Protein AF-A0A967ENM0-F1 (afdb_monomer_lite)

pLDDT: mean 85.97, std 15.35, range [41.5, 97.94]

Secondary structure (DSSP, 8-state):
---GGGGHHHHHHHHHHTT-S-TTS---PPP----STT----S-----S-----B---HHHHHHHHHS-TTTTT--EE-TTSEEESSTT-TT---EETTTS-HHHHHHHHHHHTTT--GGGSTTGGG-TTTTTB---HHHHHHTTS-TTSPPTT----TT-

Radius of gyration: 19.24 Å; chains: 1; bounding box: 45×42×54 Å

Foldseek 3Di:
DPPCPVCLVVVVVVCVVVVVDDPPDDDDDDPPQQDDPPRPRPDDPPDPPDPDFQFAPDPVLLVQLVQWQSPQVPDWDADPQQFIDSDPLQPVDGQDGVVPDPPVVSVVSCVVPPRRLHLCQAPQSVLDPRRSRGHDDQSVCCVVPLHNRGDGPSDPDGNVD

Structure (mmCIF, N/CA/C/O backbone):
data_AF-A0A967ENM0-F1
#
_entry.id   AF-A0A967ENM0-F1
#
loop_
_atom_site.group_PDB
_atom_site.id
_atom_site.type_symbol
_atom_site.label_atom_id
_atom_site.label_alt_id
_atom_site.label_comp_id
_atom_site.label_asym_id
_atom_site.label_entity_id
_atom_site.label_seq_id
_atom_site.pdbx_PDB_ins_code
_atom_site.Cartn_x
_atom_site.Cartn_y
_atom_site.Cartn_z
_atom_site.occupancy
_atom_site.B_iso_or_equiv
_atom_site.auth_seq_id
_atom_site.auth_comp_id
_atom_site.auth_asym_id
_atom_site.auth_atom_id
_atom_site.pdbx_PDB_model_num
ATOM 1 N N . MET A 1 1 ? 9.856 24.725 20.614 1.00 41.50 1 MET A N 1
ATOM 2 C CA . MET A 1 1 ? 9.267 23.826 21.631 1.00 41.50 1 MET A CA 1
ATOM 3 C C . MET A 1 1 ? 10.313 22.758 21.905 1.00 41.50 1 MET A C 1
ATOM 5 O O . MET A 1 1 ? 10.665 22.068 20.958 1.00 41.50 1 MET A O 1
ATOM 9 N N . LYS A 1 2 ? 10.916 22.706 23.104 1.00 45.69 2 LYS A N 1
ATOM 10 C CA . LYS A 1 2 ? 11.899 21.653 23.422 1.00 45.69 2 LYS A CA 1
ATOM 11 C C . LYS A 1 2 ? 11.153 20.326 23.313 1.00 45.69 2 LYS A C 1
ATOM 13 O O . LYS A 1 2 ? 10.199 20.120 24.059 1.00 45.69 2 LYS A O 1
ATOM 18 N N . GLN A 1 3 ? 11.479 19.521 22.310 1.00 56.81 3 GLN A N 1
ATOM 19 C CA . GLN A 1 3 ? 10.790 18.254 22.112 1.00 56.81 3 GLN A CA 1
ATOM 20 C C . GLN A 1 3 ? 11.328 17.256 23.155 1.00 56.81 3 GLN A C 1
ATOM 22 O O . GLN A 1 3 ? 12.267 17.548 23.897 1.00 56.81 3 GLN A O 1
ATOM 27 N N . ASN A 1 4 ? 10.688 16.100 23.268 1.00 59.03 4 ASN A N 1
ATOM 28 C CA . ASN A 1 4 ? 10.876 15.057 24.289 1.00 59.03 4 ASN A CA 1
ATOM 29 C C . ASN A 1 4 ? 12.287 14.425 24.383 1.00 59.03 4 ASN A C 1
ATOM 31 O O . ASN A 1 4 ? 12.448 13.396 25.032 1.00 59.03 4 ASN A O 1
ATOM 35 N N . GLN A 1 5 ? 13.313 15.030 23.785 1.00 63.62 5 GLN A N 1
ATOM 36 C CA . GLN A 1 5 ? 14.712 14.598 23.806 1.00 63.62 5 GLN A CA 1
ATOM 37 C C . GLN A 1 5 ? 15.255 14.322 25.223 1.00 63.62 5 GLN A C 1
ATOM 39 O O . GLN A 1 5 ? 15.995 13.367 25.422 1.00 63.62 5 GLN A O 1
ATOM 44 N N . ASN A 1 6 ? 14.822 15.093 26.228 1.00 72.56 6 ASN A N 1
ATOM 45 C CA . ASN A 1 6 ? 15.217 14.909 27.634 1.00 72.56 6 ASN A CA 1
ATOM 46 C C . ASN A 1 6 ? 14.240 14.018 28.421 1.00 72.56 6 ASN A C 1
ATOM 48 O O . ASN A 1 6 ? 14.376 13.859 29.629 1.00 72.56 6 ASN A O 1
ATOM 52 N N . SER A 1 7 ? 13.209 13.488 27.764 1.00 78.06 7 SER A N 1
ATOM 53 C CA . SER A 1 7 ? 12.156 12.687 28.387 1.00 78.06 7 SER A CA 1
ATOM 54 C C . SER A 1 7 ? 12.339 11.190 28.153 1.00 78.06 7 SER A C 1
ATOM 56 O O . SER A 1 7 ? 11.490 10.432 28.600 1.00 78.06 7 SER A O 1
ATOM 58 N N . MET A 1 8 ? 13.411 10.750 27.479 1.00 82.94 8 MET A N 1
ATOM 59 C CA . MET A 1 8 ? 13.595 9.340 27.105 1.00 82.94 8 MET A CA 1
ATOM 60 C C . MET A 1 8 ? 13.590 8.398 28.310 1.00 82.94 8 MET A C 1
ATOM 62 O O . MET A 1 8 ? 12.883 7.401 28.259 1.00 82.94 8 MET A O 1
ATOM 66 N N . GLN A 1 9 ? 14.273 8.752 29.408 1.00 84.50 9 GLN A N 1
ATOM 67 C CA . GLN A 1 9 ? 14.244 7.943 30.633 1.00 84.50 9 GLN A CA 1
ATOM 68 C C . GLN A 1 9 ? 12.823 7.830 31.191 1.00 84.50 9 GLN A C 1
ATOM 70 O O . GLN A 1 9 ? 12.330 6.741 31.432 1.00 84.50 9 GLN A O 1
ATOM 75 N N . ARG A 1 10 ? 12.112 8.957 31.289 1.00 85.94 10 ARG A N 1
ATOM 76 C CA . ARG A 1 10 ? 10.729 8.979 31.777 1.00 85.94 10 ARG A CA 1
ATOM 77 C C . ARG A 1 10 ? 9.774 8.193 30.870 1.00 85.94 10 ARG A C 1
ATOM 79 O O . ARG A 1 10 ? 8.804 7.622 31.354 1.00 85.94 10 ARG A O 1
ATOM 86 N N . VAL A 1 11 ? 10.015 8.203 29.558 1.00 84.50 11 VAL A N 1
ATOM 87 C CA . VAL A 1 11 ? 9.258 7.397 28.593 1.00 84.50 11 VAL A CA 1
ATOM 88 C C . VAL A 1 11 ? 9.568 5.918 28.800 1.00 84.50 11 VAL A C 1
ATOM 90 O O . VAL A 1 11 ? 8.637 5.124 28.818 1.00 84.50 11 VAL A O 1
ATOM 93 N N . GLU A 1 12 ? 10.834 5.544 28.984 1.00 89.25 12 GLU A N 1
ATOM 94 C CA . GLU A 1 12 ? 11.214 4.169 29.309 1.00 89.25 12 GLU A CA 1
ATOM 95 C C . GLU A 1 12 ? 10.527 3.687 30.588 1.00 89.25 12 GLU A C 1
ATOM 97 O O . GLU A 1 12 ? 9.880 2.642 30.558 1.00 89.25 12 GLU A O 1
ATOM 102 N N . ASP A 1 13 ? 10.622 4.462 31.670 1.00 90.88 13 ASP A N 1
ATOM 103 C CA . ASP A 1 13 ? 10.040 4.131 32.972 1.00 90.88 13 ASP A CA 1
ATOM 104 C C . ASP A 1 13 ? 8.531 3.884 32.835 1.00 90.88 13 ASP A C 1
ATOM 106 O O . ASP A 1 13 ? 8.043 2.814 33.194 1.00 90.88 13 ASP A O 1
ATOM 110 N N . PHE A 1 14 ? 7.814 4.806 32.182 1.00 89.94 14 PHE A N 1
ATOM 111 C CA . PHE A 1 14 ? 6.385 4.663 31.896 1.00 89.94 14 PHE A CA 1
ATOM 112 C C . PHE A 1 14 ? 6.070 3.405 31.070 1.00 89.94 14 PHE A C 1
ATOM 114 O O . PHE A 1 14 ? 5.154 2.655 31.391 1.00 89.94 14 PHE A O 1
ATOM 121 N N . LEU A 1 15 ? 6.832 3.131 30.005 1.00 89.56 15 LEU A N 1
ATOM 122 C CA . LEU A 1 15 ? 6.607 1.943 29.175 1.00 89.56 15 LEU A CA 1
ATOM 123 C C . LEU A 1 15 ? 6.853 0.639 29.950 1.00 89.56 15 LEU A C 1
ATOM 125 O O . LEU A 1 15 ? 6.221 -0.373 29.640 1.00 89.56 15 LEU A O 1
ATOM 129 N N . ARG A 1 16 ? 7.770 0.641 30.926 1.00 91.31 16 ARG A N 1
ATOM 130 C CA . ARG A 1 16 ? 8.029 -0.506 31.810 1.00 91.31 16 ARG A CA 1
ATOM 131 C C . ARG A 1 16 ? 6.919 -0.676 32.841 1.00 91.31 16 ARG A C 1
ATOM 133 O O . ARG A 1 16 ? 6.447 -1.797 33.004 1.00 91.31 16 ARG A O 1
ATOM 140 N N . GLU A 1 17 ? 6.481 0.409 33.477 1.00 93.38 17 GLU A N 1
ATOM 141 C CA . GLU A 1 17 ? 5.350 0.419 34.417 1.00 93.38 17 GLU A CA 1
ATOM 142 C C . GLU A 1 17 ? 4.074 -0.132 33.763 1.00 93.38 17 GLU A C 1
ATOM 144 O O . GLU A 1 17 ? 3.394 -0.987 34.330 1.00 93.38 17 GLU A O 1
ATOM 149 N N . GLU A 1 18 ? 3.813 0.265 32.518 1.00 94.19 18 GLU A N 1
ATOM 150 C CA . GLU A 1 18 ? 2.649 -0.172 31.741 1.00 94.19 18 GLU A CA 1
ATOM 151 C C . GLU A 1 18 ? 2.840 -1.535 31.043 1.00 94.19 18 GLU A C 1
ATOM 153 O O . GLU A 1 18 ? 1.972 -1.978 30.290 1.00 94.19 18 GLU A O 1
ATOM 158 N N . ASN A 1 19 ? 3.967 -2.226 31.262 1.00 89.62 19 ASN A N 1
ATOM 159 C CA . ASN A 1 19 ? 4.307 -3.508 30.624 1.00 89.62 19 ASN A CA 1
ATOM 160 C C . ASN A 1 19 ? 4.247 -3.489 29.079 1.00 89.62 19 ASN A C 1
ATOM 162 O O . ASN A 1 19 ? 3.953 -4.499 28.435 1.00 89.62 19 ASN A O 1
ATOM 166 N N . LEU A 1 20 ? 4.548 -2.345 28.460 1.00 85.19 20 LEU A N 1
ATOM 167 C CA . LEU A 1 20 ? 4.541 -2.157 27.003 1.00 85.19 20 LEU A CA 1
ATOM 168 C C . LEU A 1 20 ? 5.862 -2.573 26.337 1.00 85.19 20 LEU A C 1
ATOM 170 O O . LE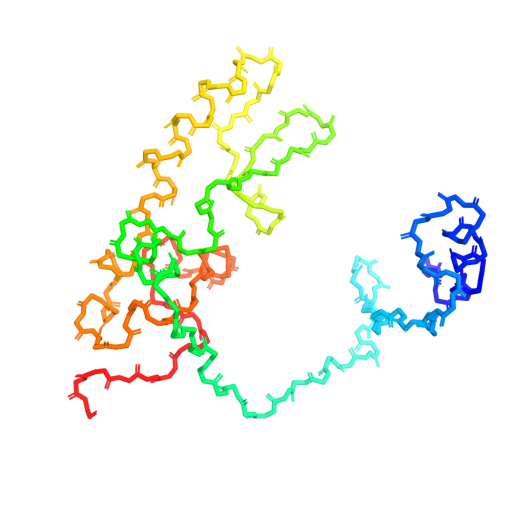U A 1 20 ? 5.917 -2.741 25.117 1.00 85.19 20 LEU A O 1
ATOM 174 N N . ILE A 1 21 ? 6.928 -2.755 27.124 1.00 84.88 21 ILE A N 1
ATOM 175 C CA . ILE A 1 21 ? 8.233 -3.254 26.674 1.00 84.88 21 ILE A CA 1
ATOM 176 C C . ILE A 1 21 ? 8.755 -4.355 27.604 1.00 84.88 21 ILE A C 1
ATOM 178 O O . ILE A 1 21 ? 8.447 -4.395 28.791 1.00 84.88 21 ILE A O 1
ATOM 182 N N . VAL A 1 22 ? 9.572 -5.263 27.062 1.00 87.12 22 VAL A N 1
ATOM 183 C CA . VAL A 1 22 ? 10.129 -6.398 27.817 1.00 87.12 22 VAL A CA 1
ATOM 184 C C . VAL A 1 22 ? 11.112 -5.893 28.880 1.00 87.12 22 VAL A C 1
ATOM 186 O O . VAL A 1 22 ? 12.097 -5.228 28.549 1.00 87.12 22 VAL A O 1
ATOM 189 N N . SER A 1 23 ? 10.885 -6.258 30.147 1.00 79.00 23 SER A N 1
ATOM 190 C CA . SER A 1 23 ? 11.687 -5.818 31.304 1.00 79.00 23 SER A CA 1
ATOM 191 C C . SER A 1 23 ? 13.188 -6.072 31.130 1.00 79.00 23 SER A C 1
ATOM 193 O O . SER A 1 23 ? 14.006 -5.232 31.483 1.00 79.00 23 SER A O 1
ATOM 195 N N . ASN A 1 24 ? 13.549 -7.190 30.498 1.00 82.69 24 ASN A N 1
ATOM 196 C CA . ASN A 1 24 ? 14.934 -7.656 30.394 1.00 82.69 24 ASN A CA 1
ATOM 197 C C . ASN A 1 24 ? 15.606 -7.279 29.062 1.00 82.69 24 ASN A C 1
ATOM 199 O O . ASN A 1 24 ? 16.650 -7.832 28.718 1.00 82.69 24 ASN A O 1
ATOM 203 N N . LYS A 1 25 ? 15.004 -6.378 28.277 1.00 84.31 25 LYS A N 1
ATOM 204 C CA . LYS A 1 25 ? 15.580 -5.884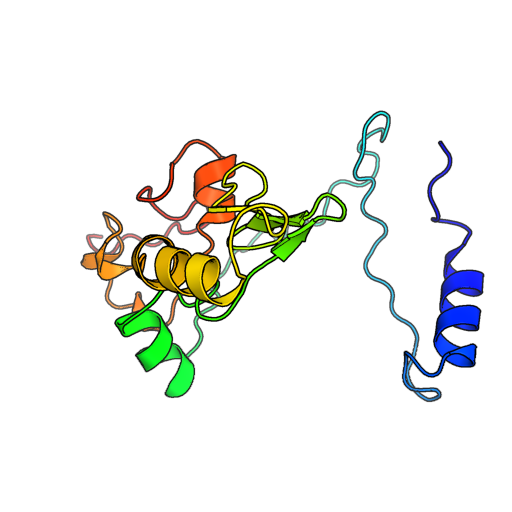 27.024 1.00 84.31 25 LYS A CA 1
ATOM 205 C C . LYS A 1 25 ? 16.044 -4.438 27.197 1.00 84.31 25 LYS A C 1
ATOM 207 O O . LYS A 1 25 ? 15.343 -3.621 27.799 1.00 84.31 25 LYS A O 1
ATOM 212 N N . LEU A 1 26 ? 17.214 -4.130 26.636 1.00 84.69 26 LEU A N 1
ATOM 213 C CA . LEU A 1 26 ? 17.733 -2.766 26.571 1.00 84.69 26 LEU A CA 1
ATOM 214 C C . LEU A 1 26 ? 16.751 -1.878 25.793 1.00 84.69 26 LEU A C 1
ATOM 216 O O . LEU A 1 26 ? 16.388 -2.196 24.654 1.00 84.69 26 LEU A O 1
ATOM 220 N N . PHE A 1 27 ? 16.326 -0.774 26.407 1.00 82.19 27 PHE A N 1
ATOM 221 C CA . PHE A 1 27 ? 15.51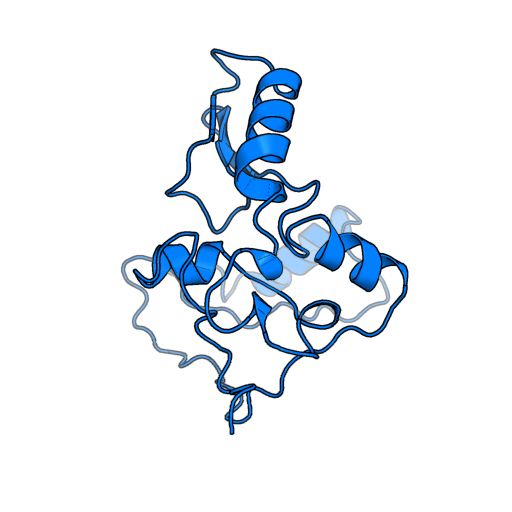8 0.233 25.734 1.00 82.19 27 PHE A CA 1
ATOM 222 C C . PHE A 1 27 ? 16.393 0.965 24.718 1.00 82.19 27 PHE A C 1
ATOM 224 O O . PHE A 1 27 ? 17.362 1.637 25.057 1.00 82.19 27 PHE A O 1
ATOM 231 N N . THR A 1 28 ? 16.073 0.768 23.446 1.00 80.81 28 THR A N 1
ATOM 232 C CA . THR A 1 28 ? 16.782 1.353 22.306 1.00 80.81 28 THR A CA 1
ATOM 233 C C . THR A 1 28 ? 15.768 2.175 21.518 1.00 80.81 28 THR A C 1
ATOM 235 O O . THR A 1 28 ? 15.193 1.673 20.550 1.00 80.81 28 THR A O 1
ATOM 238 N N . PRO A 1 29 ? 15.438 3.396 21.983 1.00 70.62 29 PRO A N 1
ATOM 239 C CA . PRO A 1 29 ? 14.529 4.260 21.250 1.00 70.62 29 PRO A CA 1
ATOM 240 C C . PRO A 1 29 ? 15.142 4.596 19.887 1.00 70.62 29 PRO A C 1
ATOM 242 O O . PRO A 1 29 ? 16.362 4.690 19.750 1.00 70.62 29 PRO A O 1
ATOM 245 N N . ASP A 1 30 ? 14.283 4.767 18.881 1.00 64.00 30 ASP A N 1
ATOM 246 C CA . ASP A 1 30 ? 14.693 5.324 17.588 1.00 64.00 30 ASP A CA 1
ATOM 247 C C . ASP A 1 30 ? 15.390 6.674 17.822 1.00 64.00 30 ASP A C 1
ATOM 249 O O . ASP A 1 30 ? 15.066 7.387 18.781 1.00 64.00 30 ASP A O 1
ATOM 253 N N . GLU A 1 31 ? 16.349 7.025 16.962 1.00 62.56 31 GLU A N 1
ATOM 254 C CA . GLU A 1 31 ? 17.019 8.319 17.063 1.00 62.56 31 GLU A CA 1
ATOM 255 C C . GLU A 1 31 ? 15.942 9.413 17.037 1.00 62.56 31 GLU A C 1
ATOM 257 O O . GLU A 1 31 ? 15.000 9.368 16.238 1.00 62.56 31 GLU A O 1
ATOM 262 N N . TYR A 1 32 ? 16.046 10.389 17.941 1.00 61.75 32 TYR A N 1
ATOM 263 C CA . TYR A 1 32 ? 15.131 11.520 17.944 1.00 61.75 32 TYR A CA 1
ATOM 264 C C . TYR A 1 32 ? 15.254 12.234 16.592 1.00 61.75 32 TYR A C 1
ATOM 266 O O . TYR A 1 32 ? 16.270 12.860 16.291 1.00 61.75 32 TYR A O 1
ATOM 274 N N . ARG A 1 33 ? 14.214 12.106 15.761 1.00 59.81 33 ARG A N 1
ATOM 275 C CA . ARG A 1 33 ? 14.119 12.789 14.472 1.00 59.81 33 ARG A CA 1
ATOM 276 C C . ARG A 1 33 ? 13.399 14.104 14.718 1.00 59.81 33 ARG A C 1
ATOM 278 O O . ARG A 1 33 ? 12.191 14.062 14.964 1.00 59.81 33 ARG A O 1
ATOM 285 N N . PRO A 1 34 ? 14.094 15.251 14.669 1.00 56.22 34 PRO A N 1
ATOM 286 C CA . PRO A 1 34 ? 13.456 16.552 14.780 1.00 56.22 34 PRO A CA 1
ATOM 287 C C . PRO A 1 34 ? 12.480 16.733 13.606 1.00 56.22 34 PRO A C 1
ATOM 289 O O . PRO A 1 34 ? 12.865 17.158 12.525 1.00 56.22 34 PRO A O 1
ATOM 292 N N . MET A 1 35 ? 11.219 16.350 13.801 1.00 50.81 35 MET A N 1
ATOM 293 C CA . MET A 1 35 ? 10.153 16.454 12.807 1.00 50.81 35 MET A CA 1
ATOM 294 C C . MET A 1 35 ? 9.105 17.430 13.345 1.00 50.81 35 MET A C 1
ATOM 296 O O . MET A 1 35 ? 8.465 17.160 14.360 1.00 50.81 35 MET A O 1
ATOM 300 N N . GLY A 1 36 ? 8.916 18.575 12.685 1.00 53.25 36 GLY A N 1
ATOM 301 C CA . GLY A 1 36 ? 7.865 19.540 13.026 1.00 53.25 36 GLY A CA 1
ATOM 302 C C . GLY A 1 36 ? 8.179 20.970 12.584 1.00 53.25 36 GLY A C 1
ATOM 303 O O . GLY A 1 36 ? 9.288 21.279 12.165 1.00 53.25 36 GLY A O 1
ATOM 304 N N . HIS A 1 37 ? 7.200 21.872 12.691 1.00 45.50 37 HIS A N 1
ATOM 305 C CA . HIS A 1 37 ? 7.465 23.304 12.528 1.00 45.50 37 HIS A CA 1
ATOM 306 C C . HIS A 1 37 ? 8.418 23.782 13.645 1.00 45.50 37 HIS A C 1
ATOM 308 O O . HIS A 1 37 ? 8.195 23.470 14.816 1.00 45.50 37 HIS A O 1
ATOM 314 N N . ASN A 1 38 ? 9.466 24.532 13.282 1.00 45.56 38 ASN A N 1
ATOM 315 C CA . ASN A 1 38 ? 10.570 24.997 14.148 1.00 45.56 38 ASN A CA 1
ATOM 316 C C . ASN A 1 38 ? 11.547 23.920 14.639 1.00 45.56 38 ASN A C 1
ATOM 318 O O . ASN A 1 38 ? 12.125 24.051 15.720 1.00 45.56 38 ASN A O 1
ATOM 322 N N . SER A 1 39 ? 11.739 22.849 13.876 1.00 55.62 39 SER A N 1
ATOM 323 C CA . SER A 1 39 ? 12.882 21.974 14.079 1.00 55.62 39 SER A CA 1
ATOM 324 C C . SER A 1 39 ? 14.018 22.398 13.149 1.00 55.62 39 SER A C 1
ATOM 326 O O . SER A 1 39 ? 13.882 22.266 11.937 1.00 55.62 39 SER A O 1
ATOM 328 N N . ASP A 1 40 ? 15.126 22.897 13.699 1.00 56.81 40 ASP A N 1
ATOM 329 C CA . ASP A 1 40 ? 16.269 23.459 12.953 1.00 56.81 40 ASP A CA 1
ATOM 330 C C . ASP A 1 40 ? 17.051 22.435 12.088 1.00 56.81 40 ASP A C 1
ATOM 332 O O . ASP A 1 40 ? 18.205 22.666 11.750 1.00 56.81 40 ASP A O 1
ATOM 336 N N . ASN A 1 41 ? 16.460 21.287 11.720 1.00 54.28 41 ASN A N 1
ATOM 337 C CA . ASN A 1 41 ? 17.086 20.217 10.923 1.00 54.28 41 ASN A CA 1
ATOM 338 C C . ASN A 1 41 ? 18.503 19.833 11.407 1.00 54.28 41 ASN A C 1
ATOM 340 O O . ASN A 1 41 ? 19.336 19.397 10.619 1.00 54.28 41 ASN A O 1
ATOM 344 N N . LEU A 1 42 ? 18.779 19.987 12.710 1.00 55.09 42 LEU A N 1
ATOM 345 C CA . LEU A 1 42 ? 20.128 19.877 13.294 1.00 55.09 42 LEU A CA 1
ATOM 346 C C . LEU A 1 42 ? 20.720 18.468 13.225 1.00 55.09 42 LEU A C 1
ATOM 348 O O . LEU A 1 42 ? 21.912 18.285 13.452 1.00 55.09 42 LEU A O 1
ATOM 352 N N . VAL A 1 43 ? 19.888 17.473 12.931 1.00 55.72 43 VAL A N 1
ATOM 353 C CA . VAL A 1 43 ? 20.312 16.095 12.720 1.00 55.72 43 VAL A CA 1
ATOM 354 C C . VAL A 1 43 ? 19.956 15.752 11.286 1.00 55.72 43 VAL A C 1
ATOM 356 O O . VAL A 1 43 ? 18.791 15.496 10.972 1.00 55.72 43 VAL A O 1
ATOM 359 N N . ALA A 1 44 ? 20.959 15.775 10.406 1.00 55.53 44 ALA A N 1
ATOM 360 C CA . ALA A 1 44 ? 20.817 15.139 9.109 1.00 55.53 44 ALA A CA 1
ATOM 361 C C . ALA A 1 44 ? 20.521 13.655 9.378 1.00 55.53 44 ALA A C 1
ATOM 363 O O . ALA A 1 44 ? 21.272 13.027 10.132 1.00 55.53 44 ALA A O 1
ATOM 364 N N . PRO A 1 45 ? 19.428 13.087 8.837 1.00 56.25 45 PRO A N 1
ATOM 365 C CA . PRO A 1 45 ? 19.224 11.653 8.945 1.00 56.25 45 PRO A CA 1
ATOM 366 C C . PRO A 1 45 ? 20.470 10.970 8.382 1.00 56.25 45 PRO A C 1
ATOM 368 O O . PRO A 1 45 ? 20.968 11.393 7.338 1.00 56.25 45 PRO A O 1
ATOM 371 N N . LYS A 1 46 ? 20.975 9.931 9.054 1.00 54.56 46 LYS A N 1
ATOM 372 C CA . LYS A 1 46 ? 21.938 9.028 8.422 1.00 54.56 46 LYS A CA 1
ATOM 373 C C . LYS A 1 46 ? 21.244 8.445 7.196 1.00 54.56 46 LYS A C 1
ATOM 375 O O . LYS A 1 46 ? 20.330 7.630 7.311 1.00 54.56 46 LYS A O 1
ATOM 380 N N . ILE A 1 47 ? 21.592 8.972 6.032 1.00 54.66 47 ILE A N 1
ATOM 381 C CA . ILE A 1 47 ? 21.226 8.381 4.759 1.00 54.66 47 ILE A CA 1
ATOM 382 C C . ILE A 1 47 ? 22.276 7.296 4.579 1.00 54.66 47 ILE A C 1
ATOM 384 O O . ILE A 1 47 ? 23.440 7.618 4.384 1.00 54.66 47 ILE A O 1
ATOM 388 N N . ASP A 1 48 ? 21.896 6.027 4.732 1.00 53.12 48 ASP A N 1
ATOM 389 C CA . ASP A 1 48 ? 22.754 4.961 4.221 1.00 53.12 48 ASP A CA 1
ATOM 390 C C . ASP A 1 48 ? 22.922 5.216 2.720 1.00 53.12 48 ASP A C 1
ATOM 392 O O . ASP A 1 48 ? 21.936 5.234 1.973 1.00 53.12 48 ASP A O 1
ATOM 396 N N . ASP A 1 49 ? 24.165 5.461 2.302 1.00 52.22 49 ASP A N 1
ATOM 397 C CA . ASP A 1 49 ? 24.537 5.815 0.926 1.00 52.22 49 ASP A CA 1
ATOM 398 C C . ASP A 1 49 ? 24.242 4.684 -0.078 1.00 52.22 49 ASP A C 1
ATOM 400 O O . ASP A 1 49 ? 24.253 4.893 -1.291 1.00 52.22 49 ASP A O 1
ATOM 404 N N . GLU A 1 50 ? 23.893 3.493 0.411 1.00 54.59 50 GLU A N 1
ATOM 405 C CA . GLU A 1 50 ? 23.592 2.321 -0.398 1.00 54.59 50 GLU A CA 1
ATOM 406 C C . GLU A 1 50 ? 22.151 1.846 -0.166 1.00 54.59 50 GLU A C 1
ATOM 408 O O . GLU A 1 50 ? 21.860 0.968 0.648 1.00 54.59 50 GLU A O 1
ATOM 413 N N . TYR A 1 51 ? 21.204 2.424 -0.911 1.00 57.69 51 TYR A N 1
ATOM 414 C CA . TYR A 1 51 ? 19.831 1.913 -0.960 1.00 57.69 51 TYR A CA 1
ATOM 415 C C . TYR A 1 51 ? 19.790 0.616 -1.782 1.00 57.69 51 TYR A C 1
ATOM 417 O O . TYR A 1 51 ? 19.332 0.581 -2.924 1.00 57.69 51 TYR A O 1
ATOM 425 N N . GLN A 1 52 ? 20.303 -0.466 -1.202 1.00 57.25 52 GLN A N 1
ATOM 426 C CA . GLN A 1 52 ? 20.159 -1.807 -1.752 1.00 57.25 52 GLN A CA 1
ATOM 427 C C . GLN A 1 52 ? 18.659 -2.161 -1.801 1.00 57.25 52 GLN A C 1
ATOM 429 O O . GLN A 1 52 ? 17.905 -1.832 -0.872 1.00 57.25 52 GLN A O 1
ATOM 434 N N . PRO A 1 53 ? 18.169 -2.798 -2.880 1.00 64.00 53 PRO A N 1
ATOM 435 C CA . PRO A 1 53 ? 16.774 -3.195 -2.956 1.00 64.00 53 PRO A CA 1
ATOM 436 C C . PRO A 1 53 ? 16.481 -4.211 -1.848 1.00 64.00 53 PRO A C 1
ATOM 438 O O . PRO A 1 53 ? 16.976 -5.335 -1.864 1.00 64.00 53 PRO A O 1
ATOM 441 N N . TYR A 1 54 ? 15.642 -3.823 -0.885 1.00 74.25 54 TYR A N 1
ATOM 442 C CA . TYR A 1 54 ? 15.108 -4.733 0.127 1.00 74.25 54 TYR A CA 1
ATOM 443 C C . TYR A 1 54 ? 14.125 -5.704 -0.542 1.00 74.25 54 TYR A C 1
ATOM 445 O O . TYR A 1 54 ? 12.916 -5.459 -0.602 1.00 74.25 54 TYR A O 1
ATOM 453 N N . LEU A 1 55 ? 14.668 -6.784 -1.104 1.00 89.44 55 LEU A N 1
ATOM 454 C CA . LEU A 1 55 ? 13.909 -7.861 -1.727 1.00 89.44 55 LEU A CA 1
ATOM 455 C C . LEU A 1 55 ? 13.465 -8.860 -0.659 1.00 89.44 55 LEU A C 1
ATOM 457 O O . LEU A 1 55 ? 14.265 -9.363 0.124 1.00 89.44 55 LEU A O 1
ATOM 461 N N . THR A 1 56 ? 12.171 -9.163 -0.642 1.00 92.69 56 THR A N 1
ATOM 462 C CA . THR A 1 56 ? 11.582 -10.164 0.248 1.00 92.69 56 THR A CA 1
ATOM 463 C C . THR A 1 56 ? 11.230 -11.404 -0.564 1.00 92.69 56 THR A C 1
ATOM 465 O O . THR A 1 56 ? 10.340 -11.368 -1.414 1.00 92.69 56 THR A O 1
ATOM 468 N N . VAL A 1 57 ? 11.929 -12.511 -0.309 1.00 91.38 57 VAL A N 1
ATOM 469 C CA . VAL A 1 57 ? 11.733 -13.783 -1.024 1.00 91.38 57 VAL A CA 1
ATOM 470 C C . VAL A 1 57 ? 11.027 -14.776 -0.106 1.00 91.38 57 VAL A C 1
ATOM 472 O O . VAL A 1 57 ? 11.621 -15.708 0.427 1.00 91.38 57 VAL A O 1
ATOM 475 N N . ASP A 1 58 ? 9.729 -14.560 0.099 1.00 95.19 58 ASP A N 1
ATOM 476 C CA . ASP A 1 58 ? 8.876 -15.497 0.824 1.00 95.19 58 ASP A CA 1
ATOM 477 C C . ASP A 1 58 ? 7.545 -15.730 0.099 1.00 95.19 58 ASP A C 1
ATOM 479 O O . ASP A 1 58 ? 7.025 -14.868 -0.614 1.00 95.19 58 ASP A O 1
ATOM 483 N N . ARG A 1 59 ? 6.966 -16.921 0.291 1.00 96.94 59 ARG A N 1
ATOM 484 C CA . ARG A 1 59 ? 5.736 -17.335 -0.400 1.00 96.94 59 ARG A CA 1
ATOM 485 C C . ARG A 1 59 ? 4.553 -16.406 -0.108 1.00 96.94 59 ARG A C 1
ATOM 487 O O . ARG A 1 59 ? 3.751 -16.141 -1.002 1.00 96.94 59 ARG A O 1
ATOM 494 N N . LYS A 1 60 ? 4.394 -15.949 1.138 1.00 96.12 60 LYS A N 1
ATOM 495 C CA . LYS A 1 60 ? 3.261 -15.100 1.538 1.00 96.12 60 LYS A CA 1
ATOM 496 C C . LYS A 1 60 ? 3.394 -13.715 0.909 1.00 96.12 60 LYS A C 1
ATOM 498 O O . LYS A 1 60 ? 2.398 -13.199 0.400 1.00 96.12 60 LYS A O 1
ATOM 503 N N . HIS A 1 61 ? 4.596 -13.144 0.917 1.00 95.94 61 HIS A N 1
ATOM 504 C CA . HIS A 1 61 ? 4.898 -11.881 0.254 1.00 95.94 61 HIS A CA 1
ATOM 505 C C . HIS A 1 61 ? 4.691 -11.977 -1.249 1.00 95.94 61 HIS A C 1
ATOM 507 O O . HIS A 1 61 ? 3.948 -11.164 -1.785 1.00 95.94 61 HIS A O 1
ATOM 513 N N . PHE A 1 62 ? 5.216 -13.016 -1.905 1.00 97.31 62 PHE A N 1
ATOM 514 C CA . PHE A 1 62 ? 5.045 -13.217 -3.344 1.00 97.31 62 PHE A CA 1
ATOM 515 C C . PHE A 1 62 ? 3.569 -13.166 -3.759 1.00 97.31 62 PHE A C 1
ATOM 517 O O . PHE A 1 62 ? 3.181 -12.376 -4.619 1.00 97.31 62 PHE A O 1
ATOM 524 N N . PHE A 1 63 ? 2.706 -13.962 -3.114 1.00 97.12 63 PHE A N 1
ATOM 525 C CA . PHE A 1 63 ? 1.276 -13.954 -3.439 1.00 97.12 63 PHE A CA 1
ATOM 526 C C . PHE A 1 63 ? 0.599 -12.631 -3.077 1.00 97.12 63 PHE A C 1
ATOM 528 O O . PHE A 1 63 ? -0.302 -12.188 -3.791 1.00 97.12 63 PHE A O 1
ATOM 535 N N . ARG A 1 64 ? 1.026 -11.975 -1.992 1.00 96.88 64 ARG A N 1
ATOM 536 C CA . ARG A 1 64 ? 0.512 -10.654 -1.628 1.00 96.88 64 ARG A CA 1
ATOM 537 C C . ARG A 1 64 ? 0.861 -9.621 -2.695 1.00 96.88 64 ARG A C 1
ATOM 539 O O . ARG A 1 64 ? -0.056 -8.960 -3.162 1.00 96.88 64 ARG A O 1
ATOM 546 N N . ALA A 1 65 ? 2.129 -9.516 -3.084 1.00 97.06 65 ALA A N 1
ATOM 547 C CA . ALA A 1 65 ? 2.627 -8.584 -4.092 1.00 97.06 65 ALA A CA 1
ATOM 548 C C . ALA A 1 65 ? 2.048 -8.870 -5.485 1.00 97.06 65 ALA A C 1
ATOM 550 O O . ALA A 1 65 ? 1.785 -7.942 -6.246 1.00 97.06 65 ALA A O 1
ATOM 551 N N . LYS A 1 66 ? 1.791 -10.146 -5.803 1.00 97.25 66 LYS A N 1
ATOM 552 C CA . LYS A 1 66 ? 1.160 -10.549 -7.063 1.00 97.25 66 LYS A CA 1
ATOM 553 C C . LYS A 1 66 ? -0.268 -10.033 -7.199 1.00 97.25 66 LYS A C 1
ATOM 555 O O . LYS A 1 66 ? -0.639 -9.561 -8.263 1.00 97.25 66 LYS A O 1
ATOM 560 N N . TYR A 1 67 ? -1.081 -10.095 -6.147 1.00 97.06 67 TYR A N 1
ATOM 561 C CA . TYR A 1 67 ? -2.503 -9.727 -6.248 1.00 97.06 67 TYR A CA 1
ATOM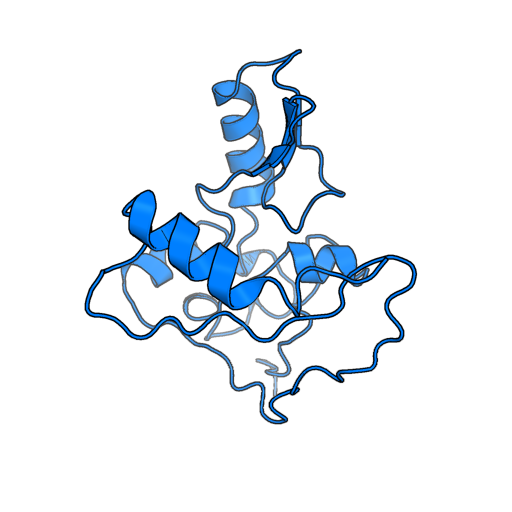 562 C C . TYR A 1 67 ? -2.840 -8.342 -5.686 1.00 97.06 67 TYR A C 1
ATOM 564 O O . TYR A 1 67 ? -3.888 -7.780 -6.006 1.00 97.06 67 TYR A O 1
ATOM 572 N N . PHE A 1 68 ? -1.984 -7.790 -4.830 1.00 97.94 68 PHE A N 1
ATOM 573 C CA . PHE A 1 68 ? -2.242 -6.571 -4.075 1.00 97.94 68 PHE A CA 1
ATOM 574 C C . PHE A 1 68 ? -0.963 -5.755 -3.866 1.00 97.94 68 PHE A C 1
ATOM 576 O O . PHE A 1 68 ? 0.153 -6.209 -4.101 1.00 97.94 68 PHE A O 1
ATOM 583 N N . ASN A 1 69 ? -1.122 -4.536 -3.366 1.00 97.12 69 ASN A N 1
ATOM 584 C CA . ASN A 1 69 ? -0.009 -3.757 -2.857 1.00 97.12 69 ASN A CA 1
ATOM 585 C C . ASN A 1 69 ? 0.601 -4.448 -1.614 1.00 97.12 69 ASN A C 1
ATOM 587 O O . ASN A 1 69 ? -0.128 -4.650 -0.634 1.00 97.12 69 ASN A O 1
ATOM 591 N N . PRO A 1 70 ? 1.905 -4.786 -1.599 1.00 94.94 70 PRO A N 1
ATOM 592 C CA . PRO A 1 70 ? 2.515 -5.528 -0.493 1.00 94.94 70 PRO A CA 1
ATOM 593 C C . PRO A 1 70 ? 2.550 -4.749 0.829 1.00 94.94 70 PRO A C 1
ATOM 595 O O . PRO A 1 70 ? 2.461 -5.367 1.892 1.00 94.94 70 PRO A O 1
ATOM 598 N N . CYS A 1 71 ? 2.611 -3.412 0.774 1.00 94.88 71 CYS A N 1
ATOM 599 C CA . CYS A 1 71 ? 2.565 -2.547 1.952 1.00 94.88 71 CYS A CA 1
ATOM 600 C C . CYS A 1 71 ? 1.123 -2.337 2.436 1.00 94.88 71 CYS A C 1
ATOM 602 O O . CYS A 1 71 ? 0.811 -2.642 3.580 1.00 94.88 71 CYS A O 1
ATOM 604 N N . TRP A 1 72 ? 0.222 -1.867 1.569 1.00 95.94 72 TRP A N 1
ATOM 605 C CA . TRP A 1 72 ? -1.116 -1.425 1.982 1.00 95.94 72 TRP A CA 1
ATOM 606 C C . TRP A 1 72 ? -2.130 -2.541 2.231 1.00 95.94 72 TRP A C 1
ATOM 608 O O . TRP A 1 72 ? -3.128 -2.300 2.910 1.00 95.94 72 TRP A O 1
ATOM 618 N N . LYS A 1 73 ? -1.954 -3.742 1.669 1.00 96.31 73 LYS A N 1
ATOM 619 C CA . LYS A 1 73 ? -2.978 -4.791 1.762 1.00 96.31 73 LYS A CA 1
ATOM 620 C C . LYS A 1 73 ? -3.313 -5.127 3.220 1.00 96.31 73 LYS A C 1
ATOM 622 O O . LYS A 1 73 ? -2.499 -5.698 3.938 1.00 96.31 73 LYS A O 1
ATOM 627 N N . GLY A 1 74 ? -4.564 -4.856 3.604 1.00 93.00 74 GLY A N 1
ATOM 628 C CA . GLY A 1 74 ? -5.088 -5.147 4.941 1.00 93.00 74 GLY A CA 1
ATOM 629 C C . GLY A 1 74 ? -4.766 -4.076 5.984 1.00 93.00 74 GLY A C 1
ATOM 630 O O . GLY A 1 74 ? -5.037 -4.291 7.159 1.00 93.00 74 GLY A O 1
ATOM 631 N N . GLN A 1 75 ? -4.206 -2.941 5.567 1.00 93.75 75 GLN A N 1
ATOM 632 C CA . GLN A 1 75 ? -3.905 -1.810 6.437 1.00 93.75 75 GLN A CA 1
ATOM 633 C C . GLN A 1 75 ? -4.909 -0.675 6.228 1.00 93.75 75 GLN A C 1
ATOM 635 O O . GLN A 1 75 ? -5.408 -0.462 5.120 1.00 93.75 75 GLN A O 1
ATOM 640 N N . ALA A 1 76 ? -5.181 0.054 7.307 1.00 95.94 76 ALA A N 1
ATOM 641 C CA . ALA A 1 76 ? -5.886 1.326 7.314 1.00 95.94 76 ALA A CA 1
ATOM 642 C C . ALA A 1 76 ? -5.373 2.161 8.495 1.00 95.94 76 ALA A C 1
ATOM 644 O O . ALA A 1 76 ? -4.983 1.612 9.525 1.00 95.94 76 ALA A O 1
ATOM 645 N N . ALA A 1 77 ? -5.382 3.482 8.356 1.00 96.50 77 ALA A N 1
ATOM 646 C CA . ALA A 1 77 ? -5.098 4.417 9.437 1.00 96.50 77 ALA A CA 1
ATOM 647 C C . ALA A 1 77 ? -6.356 5.225 9.749 1.00 96.50 77 ALA A C 1
ATOM 649 O O . ALA A 1 77 ? -6.992 5.739 8.831 1.00 96.50 77 ALA A O 1
ATOM 650 N N . VAL A 1 78 ? -6.693 5.342 11.031 1.00 96.06 78 VAL A N 1
ATOM 651 C CA . VAL A 1 78 ? -7.834 6.120 11.524 1.00 96.06 78 VAL A CA 1
ATOM 652 C C . VAL A 1 78 ? -7.288 7.311 12.303 1.00 96.06 78 VAL A C 1
ATOM 654 O O . VAL A 1 78 ? -6.471 7.134 13.204 1.00 96.06 78 VAL A O 1
ATOM 657 N N . ALA A 1 79 ? -7.688 8.519 11.921 1.00 94.44 79 ALA A N 1
ATOM 658 C CA . ALA A 1 79 ? -7.340 9.739 12.637 1.00 94.44 79 ALA A CA 1
ATOM 659 C C . ALA A 1 79 ? -8.340 10.028 13.774 1.00 94.44 79 ALA A C 1
ATOM 661 O O . ALA A 1 79 ? -9.454 9.499 13.755 1.00 94.44 79 ALA A O 1
ATOM 662 N N . PRO A 1 80 ? -7.972 10.875 14.758 1.00 93.94 80 PRO A N 1
ATOM 663 C CA . PRO A 1 80 ? -8.842 11.201 15.894 1.00 93.94 80 PRO A CA 1
ATOM 664 C C . PRO A 1 80 ? -10.192 11.824 15.512 1.00 93.94 80 PRO A C 1
ATOM 666 O O . PRO A 1 80 ? -11.154 11.701 16.258 1.00 93.94 80 PRO A O 1
ATOM 669 N N . ASP A 1 81 ? -10.275 12.470 14.348 1.00 94.25 81 ASP A N 1
ATOM 670 C CA . ASP A 1 81 ? -11.503 13.052 13.794 1.00 94.25 81 ASP A CA 1
ATOM 671 C C . ASP A 1 81 ? -12.417 12.015 13.108 1.00 94.25 81 ASP A C 1
ATOM 673 O O . ASP A 1 81 ? -13.452 12.372 12.555 1.00 94.25 81 ASP A O 1
ATOM 677 N N . GLY A 1 82 ? -12.028 10.735 13.091 1.00 94.50 82 GLY A N 1
ATOM 678 C CA . GLY A 1 82 ? -12.748 9.662 12.405 1.00 94.50 82 GLY A CA 1
ATOM 679 C C . GLY A 1 82 ? -12.429 9.533 10.911 1.00 94.50 82 GLY A C 1
ATOM 680 O O . GLY A 1 82 ? -12.986 8.651 10.250 1.00 94.50 82 GLY A O 1
ATOM 681 N N . SER A 1 83 ? -11.528 10.352 10.355 1.00 97.62 83 SER A N 1
ATOM 682 C CA . SER A 1 83 ? -11.062 10.211 8.971 1.00 97.62 83 SER A CA 1
ATOM 683 C C . SER A 1 83 ? -10.221 8.941 8.793 1.00 97.62 83 SER A C 1
ATOM 685 O O . SER A 1 83 ? -9.376 8.620 9.628 1.00 97.62 83 SER A O 1
ATOM 687 N N . VAL A 1 84 ? -10.411 8.226 7.678 1.00 97.62 84 VAL A N 1
ATOM 688 C CA . VAL A 1 84 ? -9.719 6.955 7.395 1.00 97.62 84 VAL A CA 1
ATOM 689 C C . VAL A 1 84 ? -8.879 7.036 6.117 1.00 97.62 84 VAL A C 1
ATOM 691 O O . VAL A 1 84 ? -9.358 7.502 5.080 1.00 97.62 84 VAL A O 1
ATOM 694 N N . PHE A 1 85 ? -7.647 6.525 6.175 1.00 97.19 85 PHE A N 1
ATOM 695 C CA . PHE A 1 85 ? -6.620 6.583 5.122 1.00 97.19 85 PHE A CA 1
ATOM 696 C C . PHE A 1 85 ? -6.011 5.191 4.854 1.00 97.19 85 PHE A C 1
ATOM 698 O O . PHE A 1 85 ? -6.066 4.339 5.742 1.00 97.19 85 PHE A O 1
ATOM 705 N N . PRO A 1 86 ? -5.380 4.931 3.688 1.00 96.38 86 PRO A N 1
ATOM 706 C CA . PRO A 1 86 ? -4.716 3.647 3.411 1.00 96.38 86 PRO A CA 1
ATOM 707 C C . PRO A 1 86 ? -3.575 3.309 4.384 1.00 96.38 86 PRO A C 1
ATOM 709 O O . PRO A 1 86 ? -3.406 2.162 4.784 1.00 96.38 86 PRO A O 1
ATOM 712 N N . CYS A 1 87 ? -2.795 4.310 4.785 1.00 95.38 87 CYS A N 1
ATOM 713 C CA . CYS A 1 87 ? -1.766 4.216 5.816 1.00 95.38 87 CYS A CA 1
ATOM 714 C C . CYS A 1 87 ? -1.504 5.582 6.468 1.00 95.38 87 CYS A C 1
ATOM 716 O O . CYS A 1 87 ? -1.901 6.628 5.942 1.00 95.38 87 CYS A O 1
ATOM 718 N N . VAL A 1 88 ? -0.760 5.587 7.579 1.00 94.50 88 VAL A N 1
ATOM 719 C CA . VAL A 1 88 ? -0.424 6.807 8.340 1.00 94.50 88 VAL A CA 1
ATOM 720 C C . VAL A 1 88 ? 0.347 7.849 7.523 1.00 94.50 88 VAL A C 1
ATOM 722 O O . VAL A 1 88 ? 0.270 9.034 7.825 1.00 94.50 88 VAL A O 1
ATOM 725 N N . PHE A 1 89 ? 1.053 7.442 6.464 1.00 94.06 89 PHE A N 1
ATOM 726 C CA . PHE A 1 89 ? 1.814 8.342 5.586 1.00 94.06 89 PHE A CA 1
ATOM 727 C C . PHE A 1 89 ? 1.020 8.854 4.375 1.00 94.06 89 PHE A C 1
ATOM 729 O O . PHE A 1 89 ? 1.522 9.681 3.619 1.00 94.06 89 PHE A O 1
ATOM 736 N N . SER A 1 90 ? -0.221 8.397 4.192 1.00 92.38 90 SER A N 1
ATOM 737 C CA . SER A 1 90 ? -1.101 8.774 3.074 1.00 92.38 90 SER A CA 1
ATOM 738 C C . SER A 1 90 ? -2.239 9.704 3.508 1.00 92.38 90 SER A C 1
ATOM 740 O O . SER A 1 90 ? -3.377 9.556 3.071 1.00 92.38 90 SER A O 1
ATOM 742 N N . ARG A 1 91 ? -1.947 10.670 4.389 1.00 88.88 91 ARG A N 1
ATOM 743 C CA . ARG A 1 91 ? -2.952 11.589 4.968 1.00 88.88 91 ARG A CA 1
ATOM 744 C C . ARG A 1 91 ? -3.640 12.488 3.934 1.00 88.88 91 ARG A C 1
ATOM 746 O O . ARG A 1 91 ? -4.725 12.992 4.183 1.00 88.88 91 ARG A O 1
ATOM 753 N N . CYS A 1 92 ? -3.049 12.647 2.753 1.00 89.44 92 CYS A N 1
ATOM 754 C CA . CYS A 1 92 ? -3.670 13.320 1.612 1.00 89.44 92 CYS A CA 1
ATOM 755 C C . CYS A 1 92 ? -4.744 12.468 0.898 1.00 89.44 92 CYS A C 1
ATOM 757 O O . CYS A 1 92 ? -5.448 12.981 0.034 1.00 89.44 92 CYS A O 1
ATOM 759 N N . LEU A 1 93 ? -4.905 11.184 1.250 1.00 93.56 93 LEU A N 1
ATOM 760 C CA . LEU A 1 93 ? -5.899 10.269 0.675 1.00 93.56 93 LEU A CA 1
ATOM 761 C C . LEU A 1 93 ? -6.977 9.888 1.693 1.00 93.56 93 LEU A C 1
ATOM 763 O O . LEU A 1 93 ? -7.030 8.741 2.146 1.00 93.56 93 LEU A O 1
ATOM 767 N N . LYS A 1 94 ? -7.862 10.826 2.046 1.00 95.50 94 LYS A N 1
ATOM 768 C CA . LYS A 1 94 ? -9.051 10.486 2.842 1.00 95.50 94 LYS A CA 1
ATOM 769 C C . LYS A 1 94 ? -9.956 9.561 2.021 1.00 95.50 94 LYS A C 1
ATOM 771 O O . LYS A 1 94 ? -10.465 9.949 0.973 1.00 95.50 94 LYS A O 1
ATOM 776 N N . VAL A 1 95 ? -10.135 8.329 2.492 1.00 96.38 95 VAL A N 1
ATOM 777 C CA . VAL A 1 95 ? -10.975 7.301 1.847 1.00 96.38 95 VAL A CA 1
ATOM 778 C C . VAL A 1 95 ? -12.386 7.319 2.411 1.00 96.38 95 VAL A C 1
ATOM 780 O O . VAL A 1 95 ? -13.340 7.017 1.702 1.00 96.38 95 VAL A O 1
ATOM 783 N N . GLY A 1 96 ? -12.528 7.676 3.683 1.00 96.31 96 GLY A N 1
ATOM 784 C CA . GLY A 1 96 ? -13.821 7.708 4.341 1.00 96.31 96 GLY A CA 1
ATOM 785 C C . GLY A 1 96 ? -13.783 8.414 5.682 1.00 96.31 96 GLY A C 1
ATOM 786 O O . GLY A 1 96 ? -12.750 8.931 6.109 1.00 96.31 96 GLY A O 1
ATOM 787 N N . ASP A 1 97 ? -14.947 8.439 6.313 1.00 97.38 97 ASP A N 1
ATOM 788 C CA . ASP A 1 97 ? -15.207 9.117 7.573 1.00 97.38 97 ASP A CA 1
ATOM 789 C C . ASP A 1 97 ? -16.151 8.244 8.403 1.00 97.38 97 ASP A C 1
ATOM 791 O O . ASP A 1 97 ? -17.259 7.933 7.951 1.00 97.38 97 ASP A O 1
ATOM 795 N N . LEU A 1 98 ? -15.700 7.822 9.585 1.00 96.19 98 LEU A N 1
ATOM 796 C CA . LEU A 1 98 ? -16.445 6.911 10.457 1.00 96.19 98 LEU A CA 1
ATOM 797 C C . LEU A 1 98 ? -17.711 7.541 11.047 1.00 96.19 98 LEU A C 1
ATOM 799 O O . LEU A 1 98 ? -18.593 6.807 11.482 1.00 96.19 98 LEU A O 1
ATOM 803 N N . SER A 1 99 ? -17.841 8.872 11.010 1.00 96.06 99 SER A N 1
ATOM 804 C CA . SER A 1 99 ? -19.089 9.550 11.379 1.00 96.06 99 SER A CA 1
ATOM 805 C C . SER A 1 99 ? -20.189 9.403 10.319 1.00 96.06 99 SER A C 1
ATOM 807 O O . SER A 1 99 ? -21.360 9.625 10.615 1.00 96.06 99 SER A O 1
ATOM 809 N N . LYS A 1 100 ? -19.831 9.032 9.078 1.00 97.00 100 LYS A N 1
ATOM 810 C CA . LYS A 1 100 ? -20.748 9.011 7.923 1.00 97.00 100 LYS A CA 1
ATOM 811 C C . LYS A 1 100 ? -21.015 7.614 7.385 1.00 97.00 100 LYS A C 1
ATOM 813 O O . LYS A 1 100 ? -22.122 7.328 6.940 1.00 97.00 100 LYS A O 1
ATOM 818 N N . ILE A 1 101 ? -19.991 6.765 7.353 1.00 96.50 101 ILE A N 1
ATOM 819 C CA . ILE A 1 101 ? -20.065 5.419 6.779 1.00 96.50 101 ILE A CA 1
ATOM 820 C C . ILE A 1 101 ? -19.330 4.414 7.659 1.00 96.50 101 ILE A C 1
ATOM 822 O O . ILE A 1 101 ? -18.375 4.739 8.359 1.00 96.50 101 ILE A O 1
ATOM 826 N N . THR A 1 102 ? -19.763 3.158 7.595 1.00 96.88 102 THR A N 1
ATOM 827 C CA . THR A 1 102 ? -19.178 2.088 8.409 1.00 96.88 102 THR A CA 1
ATOM 828 C C . THR A 1 102 ? -17.751 1.762 7.971 1.00 96.88 102 THR A C 1
ATOM 830 O O . THR A 1 102 ? -17.411 1.823 6.784 1.00 96.88 102 THR A O 1
ATOM 833 N N . LEU A 1 103 ? -16.927 1.294 8.914 1.00 95.62 103 LEU A N 1
ATOM 834 C CA . LEU A 1 103 ? -15.566 0.842 8.619 1.00 95.62 103 LEU A CA 1
ATOM 835 C C . LEU A 1 103 ? -15.547 -0.242 7.528 1.00 95.62 103 LEU A C 1
ATOM 837 O O . LEU A 1 103 ? -14.718 -0.189 6.626 1.00 95.62 103 LEU A O 1
ATOM 841 N N . SER A 1 104 ? -16.495 -1.184 7.543 1.00 96.69 104 SER A N 1
ATOM 842 C CA . SER A 1 104 ? -16.583 -2.245 6.527 1.00 96.69 104 SER A CA 1
ATOM 843 C C . SER A 1 104 ? -16.790 -1.692 5.108 1.00 96.69 104 SER A C 1
ATOM 845 O O . SER A 1 104 ? -16.149 -2.145 4.154 1.00 96.69 104 SER A O 1
ATOM 847 N N . GLN A 1 105 ? -17.625 -0.657 4.951 1.00 97.38 105 GLN A N 1
ATOM 848 C CA . GLN A 1 105 ? -17.805 0.024 3.664 1.00 97.38 105 GLN A CA 1
ATOM 849 C C . GLN A 1 105 ? -16.513 0.715 3.210 1.00 97.38 105 GLN A C 1
ATOM 851 O O . GLN A 1 105 ? -16.129 0.563 2.046 1.00 97.38 105 GLN A O 1
ATOM 856 N N . ILE A 1 106 ? -15.825 1.412 4.121 1.00 97.50 106 ILE A N 1
ATOM 857 C CA . ILE A 1 106 ? -14.540 2.070 3.844 1.00 97.50 106 ILE A CA 1
ATOM 858 C C . ILE A 1 106 ? -13.495 1.039 3.412 1.00 97.50 106 ILE A C 1
ATOM 860 O O . ILE A 1 106 ? -12.866 1.205 2.369 1.00 97.50 106 ILE A O 1
ATOM 864 N N . LEU A 1 107 ? -13.339 -0.057 4.158 1.00 96.38 107 LEU A N 1
ATOM 865 C CA . LEU A 1 107 ? -12.368 -1.110 3.857 1.00 96.38 107 LEU A CA 1
ATOM 866 C C . LEU A 1 107 ? -12.656 -1.792 2.516 1.00 96.38 107 LEU A C 1
ATOM 868 O O . LEU A 1 107 ? -11.727 -2.109 1.777 1.00 96.38 107 LEU A O 1
ATOM 872 N N . ARG A 1 108 ? -13.928 -1.970 2.139 1.00 96.56 108 ARG A N 1
ATOM 873 C CA . ARG A 1 108 ? -14.290 -2.502 0.817 1.00 96.56 108 ARG A CA 1
ATOM 874 C C . ARG A 1 108 ? -13.879 -1.556 -0.313 1.00 96.56 108 ARG A C 1
ATOM 876 O O . ARG A 1 108 ? -13.335 -2.014 -1.319 1.00 96.56 108 ARG A O 1
ATOM 883 N N . GLN A 1 109 ? -14.123 -0.254 -0.161 1.00 95.44 109 GLN A N 1
ATOM 884 C CA . GLN A 1 109 ? -13.669 0.758 -1.125 1.00 95.44 109 GLN A CA 1
ATOM 885 C C . GLN A 1 109 ? -12.139 0.806 -1.188 1.00 95.44 109 GLN A C 1
ATOM 887 O O . GLN A 1 109 ? -11.557 0.804 -2.275 1.00 95.44 109 GLN A O 1
ATOM 892 N N . MET A 1 110 ? -11.488 0.757 -0.025 1.00 95.81 110 MET A N 1
ATOM 893 C CA . MET A 1 110 ? -10.038 0.760 0.105 1.00 95.81 110 MET A CA 1
ATOM 894 C C . MET A 1 110 ? -9.400 -0.456 -0.565 1.00 95.81 110 MET A C 1
ATOM 896 O O . MET A 1 110 ? -8.443 -0.315 -1.326 1.00 95.81 110 MET A O 1
ATOM 900 N N . GLY A 1 111 ? -9.991 -1.633 -0.360 1.00 95.81 111 GLY A N 1
ATOM 901 C CA . GLY A 1 111 ? -9.573 -2.882 -0.974 1.00 95.81 111 GLY A CA 1
ATOM 902 C C . GLY A 1 111 ? -9.644 -2.860 -2.496 1.00 95.81 111 GLY A C 1
ATOM 903 O O . GLY A 1 111 ? -8.706 -3.294 -3.163 1.00 95.81 111 GLY A O 1
ATOM 904 N N . ARG A 1 112 ? -10.732 -2.316 -3.050 1.00 95.06 112 ARG A N 1
ATOM 905 C CA . ARG A 1 112 ? -10.928 -2.228 -4.504 1.00 95.06 112 ARG A CA 1
ATOM 906 C C . ARG A 1 112 ? -9.998 -1.210 -5.156 1.00 95.06 112 ARG A C 1
ATOM 908 O O . ARG A 1 112 ? -9.461 -1.494 -6.223 1.00 95.06 112 ARG A O 1
ATOM 915 N N . LYS A 1 113 ? -9.810 -0.045 -4.531 1.00 95.06 113 LYS A N 1
ATOM 916 C CA . LYS A 1 113 ? -9.120 1.092 -5.156 1.00 95.06 113 LYS A CA 1
ATOM 917 C C . LYS A 1 113 ? -7.637 1.184 -4.816 1.00 95.06 113 LYS A C 1
ATOM 919 O O . LYS A 1 113 ? -6.841 1.409 -5.715 1.00 95.06 113 LYS A O 1
ATOM 924 N N . TYR A 1 114 ? -7.269 1.040 -3.545 1.00 96.56 114 TYR A N 1
ATOM 925 C CA . TYR A 1 114 ? -5.908 1.317 -3.073 1.00 96.56 114 TYR A CA 1
ATOM 926 C C . TYR A 1 114 ? -5.112 0.035 -2.835 1.00 96.56 114 TYR A C 1
ATOM 928 O O . TYR A 1 114 ? -3.997 -0.091 -3.333 1.00 96.56 114 TYR A O 1
ATOM 936 N N . TRP A 1 115 ? -5.681 -0.963 -2.149 1.00 97.25 115 TRP A N 1
ATOM 937 C CA . TRP A 1 115 ? -4.972 -2.231 -1.920 1.00 97.25 115 TRP A CA 1
ATOM 938 C C . TRP A 1 115 ? -4.727 -3.013 -3.211 1.00 97.25 115 TRP A C 1
ATOM 940 O O . TRP A 1 115 ? -3.845 -3.861 -3.235 1.00 97.25 115 TRP A O 1
ATOM 950 N N . SER A 1 116 ? -5.484 -2.750 -4.277 1.00 96.81 116 SER A N 1
ATOM 951 C CA . SER A 1 116 ? -5.312 -3.408 -5.574 1.00 96.81 116 SER A CA 1
ATOM 952 C C . SER A 1 116 ? -4.201 -2.794 -6.439 1.00 96.81 116 SER A C 1
ATOM 954 O O . SER A 1 116 ? -3.973 -3.285 -7.543 1.00 96.81 116 SER A O 1
ATOM 956 N N . ILE A 1 117 ? -3.531 -1.721 -5.996 1.00 96.88 117 ILE A N 1
ATOM 957 C CA . ILE A 1 117 ? -2.429 -1.080 -6.734 1.00 96.88 117 ILE A CA 1
ATOM 958 C C . ILE A 1 117 ? -1.136 -1.871 -6.490 1.00 96.88 117 ILE A C 1
ATOM 960 O O . ILE A 1 117 ? -0.318 -1.508 -5.645 1.00 96.88 117 ILE A O 1
ATOM 964 N N . ASN A 1 118 ? -0.991 -2.997 -7.184 1.00 97.12 118 ASN A N 1
ATOM 965 C CA . ASN A 1 118 ? 0.231 -3.797 -7.209 1.00 97.12 118 ASN A CA 1
ATOM 966 C C . ASN A 1 118 ? 1.215 -3.280 -8.278 1.00 97.12 118 ASN A C 1
ATOM 968 O O . ASN A 1 118 ? 0.891 -2.390 -9.069 1.00 97.12 118 ASN A O 1
ATOM 972 N N . LEU A 1 119 ? 2.426 -3.843 -8.301 1.00 97.12 119 LEU A N 1
ATOM 973 C CA . LEU A 1 119 ? 3.483 -3.407 -9.218 1.00 97.12 119 LEU A CA 1
ATOM 974 C C . LEU A 1 119 ? 3.214 -3.756 -10.691 1.00 97.12 119 LEU A C 1
ATOM 976 O O . LEU A 1 119 ? 3.788 -3.106 -11.558 1.00 97.12 119 LEU A O 1
ATOM 980 N N . ASP A 1 120 ? 2.268 -4.657 -10.982 1.00 97.69 120 ASP A N 1
ATOM 981 C CA . ASP A 1 120 ? 1.782 -4.904 -12.350 1.00 97.69 120 ASP A CA 1
ATOM 982 C C . ASP A 1 120 ? 1.077 -3.675 -12.959 1.00 97.69 120 ASP A C 1
ATOM 984 O O . ASP A 1 120 ? 0.916 -3.587 -14.169 1.00 97.69 120 ASP A O 1
ATOM 988 N N . LYS A 1 121 ? 0.641 -2.713 -12.133 1.00 97.38 121 LYS A N 1
ATOM 989 C CA . LYS A 1 121 ? -0.028 -1.474 -12.577 1.00 97.38 121 LYS A CA 1
ATOM 990 C C . LYS A 1 121 ? 0.907 -0.270 -12.645 1.00 97.38 121 LYS A C 1
ATOM 992 O O . LYS A 1 121 ? 0.445 0.848 -12.878 1.00 97.38 121 LYS A O 1
ATOM 997 N N . ILE A 1 122 ? 2.196 -0.461 -12.372 1.00 96.75 122 ILE A N 1
ATOM 998 C CA . ILE A 1 122 ? 3.178 0.618 -12.315 1.00 96.75 122 ILE A CA 1
ATOM 999 C C . ILE A 1 122 ? 4.104 0.498 -13.522 1.00 96.75 122 ILE A C 1
ATOM 1001 O O . ILE A 1 122 ? 4.781 -0.515 -13.705 1.00 96.75 122 ILE A O 1
ATOM 1005 N N . LYS A 1 123 ? 4.153 1.559 -14.337 1.00 91.88 123 LYS A N 1
ATOM 1006 C CA . LYS A 1 123 ? 5.037 1.643 -15.510 1.00 91.88 123 LYS A CA 1
ATOM 1007 C C . LYS A 1 123 ? 6.485 1.374 -15.083 1.00 91.88 123 LYS A C 1
ATOM 1009 O O . LYS A 1 123 ? 6.885 1.849 -14.019 1.00 91.88 123 LYS A O 1
ATOM 1014 N N . LYS A 1 124 ? 7.251 0.634 -15.898 1.00 93.56 124 LYS A N 1
ATOM 1015 C CA . LYS A 1 124 ? 8.570 0.034 -15.579 1.00 93.56 124 LYS A CA 1
ATOM 1016 C C . LYS A 1 124 ? 8.483 -1.209 -14.688 1.00 93.56 124 LYS A C 1
ATOM 1018 O O . LYS A 1 124 ? 9.090 -2.220 -15.001 1.00 93.56 124 LYS A O 1
ATOM 1023 N N . CYS A 1 125 ? 7.728 -1.168 -13.590 1.00 96.12 125 CYS A N 1
ATOM 1024 C CA . CYS A 1 125 ? 7.679 -2.291 -12.648 1.00 96.12 125 CYS A CA 1
ATOM 1025 C C . CYS A 1 125 ? 6.880 -3.490 -13.164 1.00 96.12 125 CYS A C 1
ATOM 1027 O O . CYS A 1 125 ? 7.204 -4.611 -12.792 1.00 96.12 125 CYS A O 1
ATOM 1029 N N . GLN A 1 126 ? 5.875 -3.275 -14.013 1.00 96.75 126 GLN A N 1
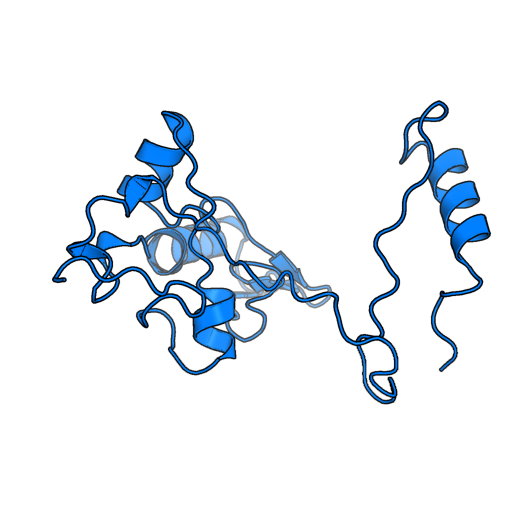ATOM 1030 C CA . GLN A 1 126 ? 5.093 -4.359 -14.623 1.00 96.75 126 GLN A CA 1
ATOM 1031 C C . GLN A 1 126 ? 5.962 -5.312 -15.471 1.00 96.75 126 GLN A C 1
ATOM 1033 O O . GLN A 1 126 ? 5.660 -6.498 -15.570 1.00 96.75 126 GLN A O 1
ATOM 1038 N N . ASP A 1 127 ? 7.062 -4.795 -16.023 1.00 96.75 127 ASP A N 1
ATOM 1039 C CA . ASP A 1 127 ? 7.999 -5.516 -16.886 1.00 96.75 127 ASP A CA 1
ATOM 1040 C C . ASP A 1 127 ? 9.210 -6.049 -16.091 1.00 96.75 127 ASP A C 1
ATOM 1042 O O . ASP A 1 127 ? 9.949 -6.900 -16.569 1.00 96.75 127 ASP A O 1
ATOM 1046 N N . CYS A 1 128 ? 9.369 -5.619 -14.834 1.00 95.94 128 CYS A N 1
ATOM 1047 C CA . CYS A 1 128 ? 10.469 -6.006 -13.951 1.00 95.94 128 CYS A CA 1
ATOM 1048 C C . CYS A 1 128 ? 10.284 -7.410 -13.365 1.00 95.94 128 CYS A C 1
ATOM 1050 O O . CYS A 1 128 ? 9.275 -7.704 -12.720 1.00 95.94 128 CYS A O 1
ATOM 1052 N N . GLU A 1 129 ? 11.284 -8.267 -13.524 1.00 95.44 129 GLU A N 1
ATOM 1053 C CA . GLU A 1 129 ? 11.344 -9.642 -13.031 1.00 95.44 129 GLU A CA 1
ATOM 1054 C C . GLU A 1 129 ? 11.405 -9.743 -11.497 1.00 95.44 129 GLU A C 1
ATOM 1056 O O . GLU A 1 129 ? 10.983 -10.745 -10.921 1.00 95.44 129 GLU A O 1
ATOM 1061 N N . LEU A 1 130 ? 11.833 -8.677 -10.814 1.00 94.50 130 LEU A N 1
ATOM 1062 C CA . LEU A 1 130 ? 11.907 -8.610 -9.349 1.00 94.50 130 LEU A CA 1
ATOM 1063 C C . LEU A 1 130 ? 10.601 -8.135 -8.688 1.00 94.50 130 LEU A C 1
ATOM 1065 O O . LEU A 1 130 ? 10.503 -8.110 -7.458 1.00 94.50 130 LEU A O 1
ATOM 1069 N N . ARG A 1 131 ? 9.572 -7.762 -9.464 1.00 95.62 131 ARG A N 1
ATOM 1070 C CA . ARG A 1 131 ? 8.385 -7.036 -8.965 1.00 95.62 131 ARG A CA 1
ATOM 1071 C C . ARG A 1 131 ? 7.631 -7.714 -7.821 1.00 95.62 131 ARG A C 1
ATOM 1073 O O . ARG A 1 131 ? 7.056 -7.025 -6.988 1.00 95.62 131 ARG A O 1
ATOM 1080 N N . TYR A 1 132 ? 7.633 -9.042 -7.734 1.00 97.19 132 TYR A N 1
ATOM 1081 C CA . TYR A 1 132 ? 6.954 -9.749 -6.639 1.00 97.19 132 TYR A CA 1
ATOM 1082 C C . TYR A 1 132 ? 7.832 -9.968 -5.402 1.00 97.19 132 TYR A C 1
ATOM 1084 O O . TYR A 1 132 ? 7.320 -10.401 -4.374 1.00 97.19 132 TYR A O 1
ATOM 1092 N N . ALA A 1 133 ? 9.123 -9.636 -5.479 1.00 96.00 133 ALA A N 1
ATOM 1093 C CA . ALA A 1 133 ? 10.031 -9.579 -4.338 1.00 96.00 133 ALA A CA 1
ATOM 1094 C C . ALA A 1 133 ? 10.164 -8.151 -3.779 1.00 96.00 133 ALA A C 1
ATOM 1096 O O . ALA A 1 133 ? 10.483 -7.975 -2.605 1.00 96.00 133 ALA A O 1
ATOM 1097 N N . CYS A 1 134 ? 9.882 -7.120 -4.579 1.00 93.88 134 CYS A N 1
ATOM 1098 C CA . CYS A 1 134 ? 9.966 -5.730 -4.141 1.00 93.88 134 CYS A CA 1
ATOM 1099 C C . CYS A 1 134 ? 8.930 -5.369 -3.063 1.00 93.88 134 CYS A C 1
ATOM 1101 O O . CYS A 1 134 ? 7.779 -5.813 -3.082 1.00 93.88 134 CYS A O 1
ATOM 1103 N N . MET A 1 135 ? 9.328 -4.464 -2.168 1.00 91.88 135 MET A N 1
ATOM 1104 C CA . MET A 1 135 ? 8.399 -3.665 -1.374 1.00 91.88 135 MET A CA 1
ATOM 1105 C C . MET A 1 135 ? 7.974 -2.416 -2.144 1.00 91.88 135 MET A C 1
ATOM 1107 O O . MET A 1 135 ? 8.753 -1.835 -2.898 1.00 91.88 135 MET A O 1
ATOM 1111 N N . ASP A 1 136 ? 6.734 -1.980 -1.929 1.00 92.62 136 ASP A N 1
ATOM 1112 C CA . ASP A 1 136 ? 6.170 -0.840 -2.643 1.00 92.62 136 ASP A CA 1
ATOM 1113 C C . ASP A 1 136 ? 5.443 0.132 -1.708 1.00 92.62 136 ASP A C 1
ATOM 1115 O O . ASP A 1 136 ? 4.464 -0.228 -1.057 1.00 92.62 136 ASP A O 1
ATOM 1119 N N . CYS A 1 137 ? 5.903 1.386 -1.668 1.00 93.44 137 CYS A N 1
ATOM 1120 C CA . CYS A 1 137 ? 5.309 2.447 -0.859 1.00 93.44 137 CYS A CA 1
ATOM 1121 C C . CYS A 1 137 ? 4.670 3.528 -1.741 1.00 93.44 137 CYS A C 1
ATOM 1123 O O . CYS A 1 137 ? 5.302 4.514 -2.142 1.00 93.44 137 CYS A O 1
ATOM 1125 N N . ARG A 1 138 ? 3.367 3.376 -1.995 1.00 95.00 138 ARG A N 1
ATOM 1126 C CA . ARG A 1 138 ? 2.564 4.342 -2.763 1.00 95.00 138 ARG A CA 1
ATOM 1127 C C . ARG A 1 138 ? 2.431 5.703 -2.076 1.00 95.00 138 ARG A C 1
ATOM 1129 O O . ARG A 1 138 ? 2.336 6.717 -2.759 1.00 95.00 138 ARG A O 1
ATOM 1136 N N . ALA A 1 139 ? 2.485 5.744 -0.742 1.00 94.94 139 ALA A N 1
ATOM 1137 C CA . ALA A 1 139 ? 2.470 6.999 0.014 1.00 94.94 139 ALA A CA 1
ATOM 1138 C C . ALA A 1 139 ? 3.682 7.888 -0.318 1.00 94.94 139 ALA A C 1
ATOM 1140 O O . ALA A 1 139 ? 3.516 9.085 -0.532 1.00 94.94 139 ALA A O 1
ATOM 1141 N N . ILE A 1 140 ? 4.883 7.306 -0.442 1.00 92.56 140 ILE A N 1
ATOM 1142 C CA . ILE A 1 140 ? 6.087 8.049 -0.849 1.00 92.56 140 ILE A CA 1
ATOM 1143 C C . ILE A 1 140 ? 5.930 8.582 -2.277 1.00 92.56 140 ILE A C 1
ATOM 1145 O O . ILE A 1 140 ? 6.227 9.747 -2.528 1.00 92.56 140 ILE A O 1
ATOM 1149 N N . CYS A 1 141 ? 5.425 7.767 -3.206 1.00 93.44 141 CYS A N 1
ATOM 1150 C CA . CYS A 1 141 ? 5.211 8.196 -4.592 1.00 93.44 141 CYS A CA 1
ATOM 1151 C C . CYS A 1 141 ? 4.214 9.359 -4.683 1.00 93.44 141 CYS A C 1
ATOM 1153 O O . CYS A 1 141 ? 4.445 10.320 -5.413 1.00 93.44 141 CYS A O 1
ATOM 1155 N N . LEU A 1 142 ? 3.137 9.315 -3.898 1.00 93.38 142 LEU A N 1
ATOM 1156 C CA . LEU A 1 142 ? 2.159 10.394 -3.858 1.00 93.38 142 LEU A CA 1
ATOM 1157 C C . LEU A 1 142 ? 2.741 11.683 -3.260 1.00 93.38 142 LEU A C 1
ATOM 1159 O O . LEU A 1 142 ? 2.612 12.741 -3.867 1.00 93.38 142 LEU A O 1
ATOM 1163 N N . ASN A 1 143 ? 3.424 11.588 -2.116 1.00 89.69 143 ASN A N 1
ATOM 1164 C CA . ASN A 1 143 ? 3.978 12.752 -1.413 1.00 89.69 143 ASN A CA 1
ATOM 1165 C C . ASN A 1 143 ? 5.152 13.413 -2.158 1.00 89.69 143 ASN A C 1
ATOM 1167 O O . ASN A 1 143 ? 5.476 14.561 -1.886 1.00 89.69 143 ASN A O 1
ATOM 1171 N N . THR A 1 144 ? 5.778 12.706 -3.102 1.00 90.06 144 THR A N 1
ATOM 1172 C CA . THR A 1 144 ? 6.860 13.225 -3.963 1.00 90.06 144 THR A CA 1
ATOM 1173 C C . THR A 1 144 ? 6.368 13.667 -5.345 1.00 90.06 144 THR A C 1
ATOM 1175 O O . THR A 1 144 ? 7.174 13.917 -6.236 1.00 90.06 144 THR A O 1
ATOM 1178 N N . GLY A 1 145 ? 5.050 13.732 -5.559 1.00 91.56 145 GLY A N 1
ATOM 1179 C CA . GLY A 1 145 ? 4.464 14.209 -6.815 1.00 91.56 145 GLY A CA 1
ATOM 1180 C C . GLY A 1 145 ? 4.479 13.202 -7.970 1.00 91.56 145 GLY A C 1
ATOM 1181 O O . GLY A 1 145 ? 4.009 13.524 -9.055 1.00 91.56 145 GLY A O 1
ATOM 1182 N N . ARG A 1 146 ? 4.940 11.959 -7.762 1.00 91.38 146 ARG A N 1
ATOM 1183 C CA . ARG A 1 146 ? 4.852 10.891 -8.780 1.00 91.38 146 ARG A CA 1
ATOM 1184 C C . ARG A 1 146 ? 3.438 10.323 -8.930 1.00 91.38 146 ARG A C 1
ATOM 1186 O O . ARG A 1 146 ? 3.148 9.619 -9.895 1.00 91.38 146 ARG A O 1
ATOM 1193 N N . GLY A 1 147 ? 2.556 10.613 -7.975 1.00 94.06 147 GLY A N 1
ATOM 1194 C CA . G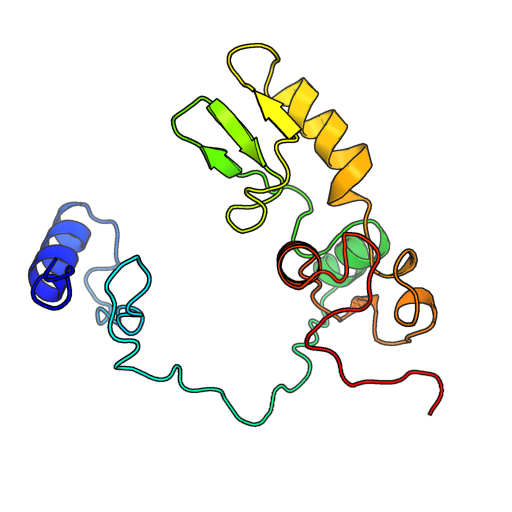LY A 1 147 ? 1.177 10.138 -7.961 1.00 94.06 147 GLY A CA 1
ATOM 1195 C C . GLY A 1 147 ? 1.048 8.654 -7.600 1.00 94.06 147 GLY A C 1
ATOM 1196 O O . GLY A 1 147 ? 2.019 7.969 -7.281 1.00 94.06 147 GLY A O 1
ATOM 1197 N N . LEU A 1 148 ? -0.188 8.147 -7.636 1.00 94.06 148 LEU A N 1
ATOM 1198 C CA . LEU A 1 148 ? -0.508 6.770 -7.229 1.00 94.06 148 LEU A CA 1
ATOM 1199 C C . LEU A 1 148 ? 0.107 5.702 -8.146 1.00 94.06 148 LEU A C 1
ATOM 1201 O O . LEU A 1 148 ? 0.529 4.650 -7.666 1.00 94.06 148 LEU A O 1
ATOM 1205 N N . TYR A 1 149 ? 0.185 5.982 -9.446 1.00 95.56 149 TYR A N 1
ATOM 1206 C CA . TYR A 1 149 ? 0.646 5.036 -10.470 1.00 95.56 149 TYR A CA 1
ATOM 1207 C C . TYR A 1 149 ? 2.067 5.331 -10.977 1.00 95.56 149 TYR A C 1
ATOM 1209 O O . TYR A 1 149 ? 2.530 4.710 -11.930 1.00 95.56 149 TYR A O 1
ATOM 1217 N N . GLY A 1 150 ? 2.770 6.277 -10.345 1.00 93.25 150 GLY A N 1
ATOM 1218 C CA . GLY A 1 150 ? 4.133 6.637 -10.722 1.00 93.25 150 GLY A CA 1
ATOM 1219 C C . GLY A 1 150 ? 5.183 5.600 -10.303 1.00 93.25 150 GLY A C 1
ATOM 1220 O O . GLY A 1 150 ? 4.936 4.785 -9.406 1.00 93.25 150 GLY A O 1
ATOM 1221 N N . PRO A 1 151 ? 6.378 5.635 -10.914 1.00 91.44 151 PRO A N 1
ATOM 1222 C CA . PRO A 1 151 ? 7.457 4.703 -10.595 1.00 91.44 151 PRO A CA 1
ATOM 1223 C C . PRO A 1 151 ? 7.962 4.901 -9.154 1.00 91.44 151 PRO A C 1
ATOM 1225 O O . PRO A 1 151 ? 8.035 6.050 -8.698 1.00 91.44 151 PRO A O 1
ATOM 1228 N N . PRO A 1 152 ? 8.360 3.831 -8.434 1.00 91.88 152 PRO A N 1
ATOM 1229 C CA . PRO A 1 152 ? 8.894 3.937 -7.077 1.00 91.88 152 PRO A CA 1
ATOM 1230 C C . PRO A 1 152 ? 10.059 4.929 -6.993 1.00 91.88 152 PRO A C 1
ATOM 1232 O O . PRO A 1 152 ? 10.970 4.905 -7.817 1.00 91.88 152 PRO A O 1
ATOM 1235 N N . VAL A 1 153 ? 10.035 5.812 -5.991 1.00 89.25 153 VAL A N 1
ATOM 1236 C CA . VAL A 1 153 ? 11.035 6.889 -5.839 1.00 89.25 153 VAL A CA 1
ATOM 1237 C C . VAL A 1 153 ? 12.436 6.349 -5.575 1.00 89.25 153 VAL A C 1
ATOM 1239 O O . VAL A 1 153 ? 13.404 6.902 -6.077 1.00 89.25 153 VAL A O 1
ATOM 1242 N N . ARG A 1 154 ? 12.527 5.266 -4.800 1.00 86.81 154 ARG A N 1
ATOM 1243 C CA . ARG A 1 154 ? 13.788 4.701 -4.299 1.00 86.81 154 ARG A CA 1
ATOM 1244 C C . ARG A 1 154 ? 14.310 3.524 -5.131 1.00 86.81 154 ARG A C 1
ATOM 1246 O O . ARG A 1 154 ? 15.168 2.795 -4.662 1.00 86.81 154 ARG A O 1
ATOM 1253 N N . CYS A 1 155 ? 13.756 3.291 -6.322 1.00 88.44 155 CYS A N 1
ATOM 1254 C CA . CYS A 1 155 ? 14.180 2.196 -7.192 1.00 88.44 155 CYS A CA 1
ATOM 1255 C C . CYS A 1 155 ? 14.974 2.745 -8.380 1.00 88.44 155 CYS A C 1
ATOM 1257 O O . CYS A 1 155 ? 14.413 3.446 -9.227 1.00 88.44 155 CYS A O 1
ATOM 1259 N N . SER A 1 156 ? 16.261 2.408 -8.444 1.00 88.88 156 SER A N 1
ATOM 1260 C CA . SER A 1 156 ? 17.143 2.696 -9.580 1.00 88.88 156 SER A CA 1
ATOM 1261 C C . SER A 1 156 ? 17.155 1.575 -10.626 1.00 88.88 156 SER A C 1
ATOM 1263 O O . SER A 1 156 ? 17.416 1.863 -11.789 1.00 88.88 156 SER A O 1
ATOM 1265 N N . TYR A 1 157 ? 16.794 0.339 -10.255 1.00 90.06 157 TYR A N 1
ATOM 1266 C CA . TYR A 1 157 ? 16.820 -0.832 -11.142 1.00 90.06 157 TYR A CA 1
ATOM 1267 C C . TYR A 1 157 ? 15.982 -0.635 -12.404 1.00 90.06 157 TYR A C 1
ATOM 1269 O O . TYR A 1 157 ? 14.817 -0.246 -12.286 1.00 90.06 157 TYR A O 1
ATOM 1277 N N . ASP A 1 158 ? 16.550 -0.911 -13.580 1.00 91.25 158 ASP A N 1
ATOM 1278 C CA . ASP A 1 158 ? 15.906 -0.766 -14.884 1.00 91.25 158 ASP A CA 1
ATOM 1279 C C . ASP A 1 158 ? 15.818 -2.097 -15.642 1.00 91.25 158 ASP A C 1
ATOM 1281 O O . ASP A 1 158 ? 16.842 -2.571 -16.105 1.00 91.25 158 ASP A O 1
ATOM 1285 N N . PRO A 1 159 ? 14.622 -2.695 -15.804 1.00 93.38 159 PRO A N 1
ATOM 1286 C CA . PRO A 1 159 ? 14.482 -4.032 -16.391 1.00 93.38 159 PRO A CA 1
ATOM 1287 C C . PRO A 1 159 ? 14.706 -4.083 -17.912 1.00 93.38 159 PRO A C 1
ATOM 1289 O O . PRO A 1 159 ? 14.494 -5.122 -18.532 1.00 93.38 159 PRO A O 1
ATOM 1292 N N . TYR A 1 160 ? 15.066 -2.959 -18.531 1.00 93.62 160 TYR A N 1
ATOM 1293 C CA . TYR A 1 160 ? 15.330 -2.848 -19.966 1.00 93.62 160 TYR A CA 1
ATOM 1294 C C . TYR A 1 160 ? 16.816 -2.680 -20.300 1.00 93.62 160 TYR A C 1
ATOM 1296 O O . TYR A 1 160 ? 17.141 -2.553 -21.481 1.00 93.62 160 TYR A O 1
ATOM 1304 N N . ASN A 1 161 ? 17.680 -2.630 -19.281 1.00 83.69 161 ASN A N 1
ATOM 1305 C CA . ASN A 1 161 ? 19.117 -2.397 -19.397 1.00 83.69 161 ASN A CA 1
ATOM 1306 C C . ASN A 1 161 ? 19.911 -3.503 -18.702 1.00 83.69 161 ASN A C 1
ATOM 1308 O O . ASN A 1 161 ? 19.532 -3.871 -17.570 1.00 83.69 161 ASN A O 1
#

Sequence (161 aa):
MKQNQNSMQRVEDFLREENLIVSNKLFTPDEYRPMGHNSDNLVAPKIDDEYQPYLTVDRKHFFRAKYFNPCWKGQAAVAPDGSVFPCVFSRCLKVGDLSKITLSQILRQMGRKYWSINLDKIKKCQDCELRYACMDCRAICLNTGRGLYGPPVRCSYDPYN